Protein AF-A0A8S0FWN2-F1 (afdb_monomer)

Mean predicted aligned error: 7.84 Å

Organism: Escherichia coli (NCBI:txid562)

Nearest PDB structures (foldseek):
  8yvb-assembly1_A  TM=1.682E-01  e=9.905E+00  Caenorhabditis elegans

pLDDT: mean 86.99, std 10.87, range [46.5, 97.62]

Sequence (137 aa):
MLTLKRGLEGGKLEAHDVAIQDIHGEGKIIAPVRKGTSKGPDVTSILFPFAGIKEAKLRKNARGETQRFSIRTLAPIFLVDEVSIIDEYSPVTGRSGYDDTARKRMFSYILTGHDDGGVTVEEKPQILISILKNSKL

Radius of gyration: 19.62 Å; Cα contacts (8 Å, |Δi|>4): 166; chains: 1; bounding box: 64×34×47 Å

Solvent-accessible surface area (backbone atoms only — not comparable to full-atom values): 8258 Å² total; per-residue (Å²): 95,79,34,80,48,67,55,92,96,45,79,56,29,27,41,36,79,35,52,80,90,67,68,77,84,85,47,54,76,26,33,76,66,87,58,93,86,68,82,72,60,25,54,42,74,52,51,30,61,75,70,71,43,76,90,43,31,29,32,41,44,96,53,30,48,68,39,76,62,41,55,76,69,51,35,50,76,75,67,66,52,73,66,51,69,73,44,96,41,51,56,61,52,47,69,93,56,85,54,32,48,33,31,50,38,47,53,48,24,74,76,66,74,56,65,41,75,83,52,72,57,63,77,57,68,70,56,55,54,52,53,59,59,66,71,74,114

Foldseek 3Di:
DWDWDADPVGDWIFIDPDDPVPDDDTGDTAHCDDDDPDDTHYPFNPVCVVVVHDWAWFQQDPQLDIDTDGVVLVCLVVVPDPVQVPDPAHSQQGPDDSRNRSSVRNVVCVVPVDHSPPGDGHDDVVVVVVVVVVVVD

Structure (mmCIF, N/CA/C/O backbone):
data_AF-A0A8S0FWN2-F1
#
_entry.id   AF-A0A8S0FWN2-F1
#
loop_
_atom_site.group_PDB
_atom_site.id
_atom_site.type_symbol
_atom_site.label_atom_id
_atom_site.label_alt_id
_atom_site.label_comp_id
_atom_site.label_asym_id
_atom_site.label_entity_id
_atom_site.label_seq_id
_atom_site.pdbx_PDB_ins_code
_atom_site.Cartn_x
_atom_site.Cartn_y
_atom_site.Cartn_z
_atom_site.occupancy
_atom_site.B_iso_or_equiv
_atom_site.auth_seq_id
_atom_site.auth_comp_id
_atom_site.auth_asym_id
_atom_site.auth_atom_id
_atom_site.pdbx_PDB_model_num
ATOM 1 N N . MET A 1 1 ? 9.301 -12.748 -10.613 1.00 90.62 1 MET A N 1
ATOM 2 C CA . MET A 1 1 ? 9.935 -11.762 -9.704 1.00 90.62 1 MET A CA 1
ATOM 3 C C . MET A 1 1 ? 9.444 -10.378 -10.104 1.00 90.62 1 MET A C 1
ATOM 5 O O . MET A 1 1 ? 8.950 -10.264 -11.211 1.00 90.62 1 MET A O 1
ATOM 9 N N . LEU A 1 2 ? 9.511 -9.367 -9.236 1.00 96.19 2 LEU A N 1
ATOM 10 C CA . LEU A 1 2 ? 9.038 -8.015 -9.546 1.00 96.19 2 LEU A CA 1
ATOM 11 C C . LEU A 1 2 ? 10.117 -6.985 -9.206 1.00 96.19 2 LEU A C 1
ATOM 13 O O . LEU A 1 2 ? 10.636 -6.986 -8.092 1.00 96.19 2 LEU A O 1
ATOM 17 N N . THR A 1 3 ? 10.390 -6.083 -10.146 1.00 96.81 3 THR A N 1
ATOM 18 C CA . THR A 1 3 ? 11.322 -4.964 -9.983 1.00 96.81 3 THR A CA 1
ATOM 19 C C . THR A 1 3 ? 10.626 -3.645 -10.325 1.00 96.81 3 THR A C 1
ATOM 21 O O . THR A 1 3 ? 9.960 -3.529 -11.355 1.00 96.81 3 THR A O 1
ATOM 24 N N . LEU A 1 4 ? 10.786 -2.630 -9.468 1.00 96.00 4 LEU A N 1
ATOM 25 C CA . LEU A 1 4 ? 10.331 -1.260 -9.726 1.00 96.00 4 LEU A CA 1
ATOM 26 C C . LEU A 1 4 ? 11.544 -0.353 -9.949 1.00 96.00 4 LEU A C 1
ATOM 28 O O . LEU A 1 4 ? 12.405 -0.243 -9.079 1.00 96.00 4 LEU A O 1
ATOM 32 N N . LYS A 1 5 ? 11.592 0.326 -11.095 1.00 95.38 5 LYS A N 1
ATOM 33 C CA . LYS A 1 5 ? 12.659 1.260 -11.476 1.00 95.38 5 LYS A CA 1
ATOM 34 C C . LYS A 1 5 ? 12.133 2.695 -11.458 1.00 95.38 5 LYS A C 1
ATOM 36 O O . LYS A 1 5 ? 11.026 2.965 -11.928 1.00 95.38 5 LYS A O 1
ATOM 41 N N . ARG A 1 6 ? 12.927 3.629 -10.928 1.00 94.75 6 ARG A N 1
ATOM 42 C CA . ARG A 1 6 ? 12.620 5.069 -10.910 1.00 94.75 6 ARG A CA 1
ATOM 43 C C . ARG A 1 6 ? 13.893 5.887 -11.116 1.00 94.75 6 ARG A C 1
ATOM 45 O O . ARG A 1 6 ? 14.926 5.550 -10.549 1.00 94.75 6 ARG A O 1
ATOM 52 N N . GLY A 1 7 ? 13.807 6.960 -11.902 1.00 92.50 7 GLY A N 1
ATOM 53 C CA . GLY A 1 7 ? 14.900 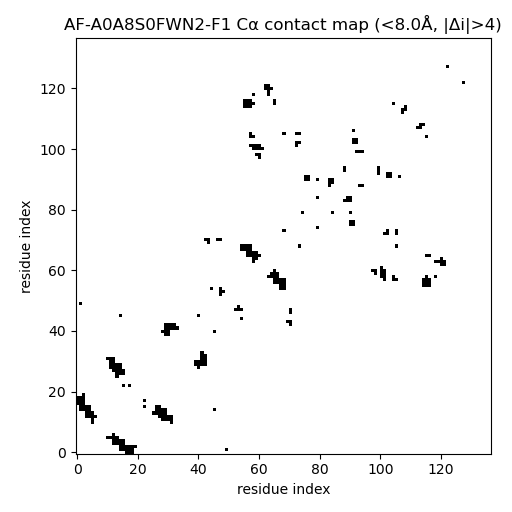7.926 -12.032 1.00 92.50 7 GLY A CA 1
ATOM 54 C C . GLY A 1 7 ? 15.119 8.726 -10.742 1.00 92.50 7 GLY A C 1
ATOM 55 O O . GLY A 1 7 ? 14.177 8.937 -9.974 1.00 92.50 7 GLY A O 1
ATOM 56 N N . LEU A 1 8 ? 16.349 9.196 -10.516 1.00 93.12 8 LEU A N 1
ATOM 57 C CA . LEU A 1 8 ? 16.714 9.981 -9.325 1.00 93.12 8 LEU A CA 1
ATOM 58 C C . LEU A 1 8 ? 15.984 11.332 -9.266 1.00 93.12 8 LEU A C 1
ATOM 60 O O . LEU A 1 8 ? 15.510 11.721 -8.203 1.00 93.12 8 LEU A O 1
ATOM 64 N N . GLU A 1 9 ? 15.772 11.964 -10.423 1.00 93.62 9 GLU A N 1
ATOM 65 C CA . GLU A 1 9 ? 14.946 13.176 -10.585 1.00 93.62 9 GLU A CA 1
ATOM 66 C C . GLU A 1 9 ? 13.465 12.952 -10.222 1.00 93.62 9 GLU A C 1
ATOM 68 O O . GLU A 1 9 ? 12.669 13.877 -10.057 1.00 93.62 9 GLU A O 1
ATOM 73 N N . GLY A 1 10 ? 13.065 11.688 -10.095 1.00 90.50 10 GLY A N 1
ATOM 74 C CA . GLY A 1 10 ? 11.730 11.277 -9.724 1.00 90.50 10 GLY A CA 1
ATOM 75 C C . GLY A 1 10 ? 10.803 11.032 -10.912 1.00 90.50 10 GLY A C 1
ATOM 76 O O . GLY A 1 10 ? 11.163 10.369 -11.876 1.00 90.50 10 GLY A O 1
ATOM 77 N N . GLY A 1 11 ? 9.545 11.466 -10.792 1.00 91.19 11 GLY A N 1
ATOM 78 C CA . GLY A 1 11 ? 8.496 11.154 -11.768 1.00 91.19 11 GLY A CA 1
ATOM 79 C C . GLY A 1 11 ? 7.836 9.781 -11.581 1.00 91.19 11 GLY A C 1
ATOM 80 O O . GLY A 1 11 ? 7.686 9.297 -10.447 1.00 91.19 11 GLY A O 1
ATOM 81 N N . LYS A 1 12 ? 7.365 9.219 -12.703 1.00 94.00 12 LYS A N 1
ATOM 82 C CA . LYS A 1 12 ? 6.697 7.908 -12.788 1.00 94.00 12 LYS A CA 1
ATOM 83 C C . LYS A 1 12 ? 7.700 6.766 -12.577 1.00 94.00 12 LYS A C 1
ATOM 85 O O . LYS A 1 12 ? 8.905 6.988 -12.628 1.00 94.00 12 LYS A O 1
ATOM 90 N N . LEU A 1 13 ? 7.195 5.567 -12.300 1.00 96.75 13 LEU A N 1
ATOM 91 C CA . LEU A 1 13 ? 8.015 4.358 -12.204 1.00 96.75 13 LEU A CA 1
ATOM 92 C C . LEU A 1 13 ? 7.764 3.453 -13.403 1.00 96.75 13 LEU A C 1
ATOM 94 O O . LEU A 1 13 ? 6.691 3.503 -14.001 1.00 96.75 13 LEU A O 1
ATOM 98 N N . GLU A 1 14 ? 8.724 2.584 -13.677 1.00 97.06 14 GLU A N 1
ATOM 99 C CA . GLU A 1 14 ? 8.565 1.427 -14.549 1.00 97.06 14 GL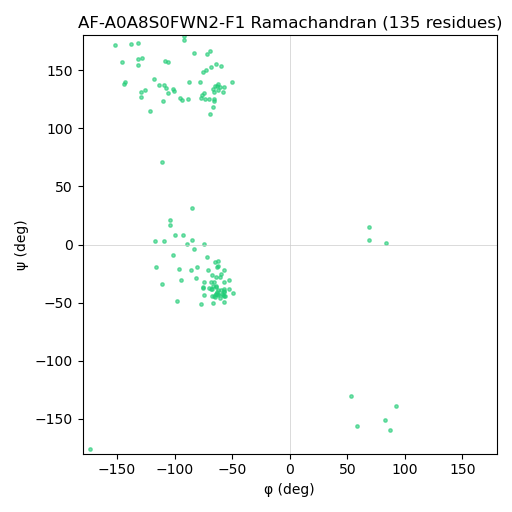U A CA 1
ATOM 100 C C . GLU A 1 14 ? 8.490 0.159 -13.695 1.00 97.06 14 GLU A C 1
ATOM 102 O O . GLU A 1 14 ? 9.331 -0.054 -12.818 1.00 97.06 14 GLU A O 1
ATOM 107 N N . ALA A 1 15 ? 7.492 -0.682 -13.950 1.00 97.44 15 ALA A N 1
ATOM 108 C CA . ALA A 1 15 ? 7.377 -2.011 -13.364 1.00 97.44 15 ALA A CA 1
ATOM 109 C C . ALA A 1 15 ? 7.819 -3.084 -14.364 1.00 97.44 15 ALA A C 1
ATOM 1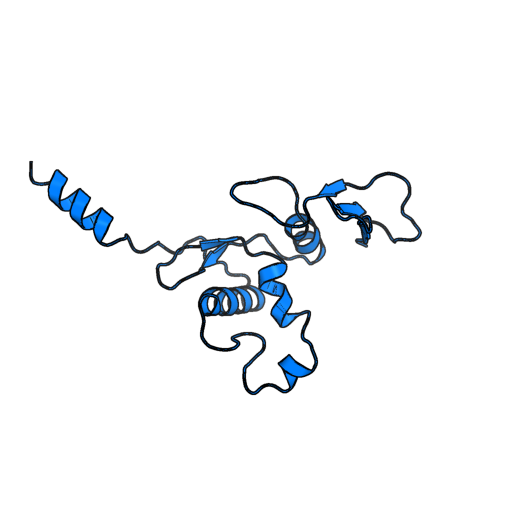11 O O . ALA A 1 15 ? 7.398 -3.064 -15.522 1.00 97.44 15 ALA A O 1
ATOM 112 N N . HIS A 1 16 ? 8.635 -4.018 -13.882 1.00 97.62 16 HIS A N 1
ATOM 113 C CA . HIS A 1 16 ? 9.229 -5.111 -14.645 1.00 97.62 16 HIS A CA 1
ATOM 114 C C . HIS A 1 16 ? 8.987 -6.439 -13.920 1.00 97.62 16 HIS A C 1
ATOM 116 O O . HIS A 1 16 ? 9.357 -6.571 -12.753 1.00 97.62 16 HIS A O 1
ATOM 122 N N . ASP A 1 17 ? 8.423 -7.438 -14.601 1.00 95.38 17 ASP A N 1
ATOM 123 C CA . ASP A 1 17 ? 8.133 -8.771 -14.030 1.00 95.38 17 ASP A CA 1
ATOM 124 C C . ASP A 1 17 ? 9.344 -9.730 -14.088 1.00 95.38 17 ASP A C 1
ATOM 126 O O . ASP A 1 17 ? 9.217 -10.951 -14.213 1.00 95.38 17 ASP A O 1
ATOM 130 N N . VAL A 1 18 ? 10.548 -9.166 -13.993 1.00 96.00 18 VAL A N 1
ATOM 131 C CA . VAL A 1 18 ? 11.835 -9.865 -14.085 1.00 96.00 18 VAL A CA 1
ATOM 132 C C . VAL A 1 18 ? 12.811 -9.351 -13.027 1.00 96.00 18 VAL A C 1
ATOM 134 O O . VAL A 1 18 ? 12.523 -8.401 -12.290 1.00 96.00 18 VAL A O 1
ATOM 137 N N . ALA A 1 19 ? 13.961 -10.011 -12.915 1.00 95.38 19 ALA A N 1
ATOM 138 C CA . ALA A 1 19 ? 15.070 -9.548 -12.093 1.00 95.38 19 ALA A CA 1
ATOM 139 C C . ALA A 1 19 ? 15.643 -8.234 -12.598 1.00 95.38 19 ALA A C 1
ATOM 141 O O . ALA A 1 19 ? 15.590 -7.976 -13.794 1.00 95.38 19 ALA A O 1
ATOM 142 N N . ILE A 1 20 ? 16.285 -7.461 -11.719 1.00 94.75 20 ILE A N 1
ATOM 143 C CA . ILE A 1 20 ? 16.963 -6.226 -12.126 1.00 94.75 20 ILE A CA 1
ATOM 144 C C . ILE A 1 20 ? 18.024 -6.467 -13.212 1.00 94.75 20 ILE A C 1
ATOM 146 O O . ILE A 1 20 ? 18.130 -5.664 -14.134 1.00 94.75 20 ILE A O 1
ATOM 150 N N . GLN A 1 21 ? 18.761 -7.579 -13.140 1.00 95.62 21 GLN A N 1
ATOM 151 C CA . GLN A 1 21 ? 19.771 -7.948 -14.135 1.00 95.62 21 GLN A CA 1
ATOM 152 C C . GLN A 1 21 ? 19.185 -8.386 -15.486 1.00 95.62 21 GLN A C 1
ATOM 154 O O . GLN A 1 21 ? 19.875 -8.299 -16.495 1.00 95.62 21 GLN A O 1
ATOM 159 N N . ASP A 1 22 ? 17.918 -8.809 -15.503 1.00 96.62 22 ASP A N 1
ATOM 160 C CA . ASP A 1 22 ? 17.226 -9.327 -16.689 1.00 96.62 22 ASP A CA 1
ATOM 161 C C . ASP A 1 22 ? 16.320 -8.260 -17.331 1.00 96.62 22 ASP A C 1
ATOM 163 O O . ASP A 1 22 ? 15.510 -8.556 -18.213 1.00 96.62 22 ASP A O 1
ATOM 167 N N . ILE A 1 23 ? 16.407 -7.006 -16.870 1.00 95.94 23 ILE A N 1
ATOM 168 C CA . ILE A 1 23 ? 15.649 -5.901 -17.456 1.00 95.94 23 ILE A CA 1
ATOM 169 C C . ILE A 1 23 ? 16.204 -5.603 -18.849 1.00 95.94 23 ILE A C 1
ATOM 171 O O . ILE A 1 23 ? 17.299 -5.059 -19.011 1.00 95.94 23 ILE A O 1
ATOM 175 N N . HIS A 1 24 ? 15.385 -5.884 -19.860 1.00 92.44 24 HIS A N 1
ATOM 176 C CA . HIS A 1 24 ? 15.630 -5.511 -21.245 1.00 92.44 24 HIS A CA 1
ATOM 177 C C . HIS A 1 24 ? 14.470 -4.646 -21.749 1.00 92.44 24 HIS A C 1
ATOM 179 O O . HIS A 1 24 ? 13.341 -5.114 -21.868 1.00 92.44 24 HIS A O 1
ATOM 185 N N . GLY A 1 25 ? 14.751 -3.378 -22.058 1.00 90.44 25 GLY A N 1
ATOM 186 C CA . GLY A 1 25 ? 13.758 -2.439 -22.589 1.00 90.44 25 GLY A CA 1
ATOM 187 C C . GLY A 1 25 ? 12.946 -1.691 -21.526 1.00 90.44 25 GLY A C 1
ATOM 188 O O . GLY A 1 25 ? 13.380 -1.519 -20.385 1.00 90.44 25 GLY A O 1
ATOM 189 N N . GLU A 1 26 ? 11.787 -1.180 -21.945 1.00 92.81 26 GLU A N 1
ATOM 190 C CA . GLU A 1 26 ? 10.897 -0.362 -21.116 1.00 92.81 26 GLU A CA 1
ATOM 191 C C . GLU A 1 26 ? 9.909 -1.217 -20.320 1.00 92.81 26 GLU A C 1
ATOM 193 O O . GLU A 1 26 ? 9.344 -2.187 -20.826 1.00 92.81 26 GLU A O 1
ATOM 198 N N . GLY A 1 27 ? 9.673 -0.823 -19.068 1.00 94.31 27 GLY A N 1
ATOM 199 C CA . GLY A 1 27 ? 8.676 -1.461 -18.214 1.00 94.31 27 GLY A CA 1
ATOM 200 C C . GLY A 1 27 ? 7.307 -0.797 -18.302 1.00 94.31 27 GLY A C 1
ATOM 201 O O . GLY A 1 27 ? 7.112 0.264 -18.899 1.00 94.31 27 GLY A O 1
ATOM 202 N N . LYS A 1 28 ? 6.329 -1.385 -17.614 1.00 96.69 28 LYS A N 1
ATOM 203 C CA . LYS A 1 28 ? 4.997 -0.791 -17.493 1.00 96.69 28 LYS A CA 1
ATOM 204 C C . LYS A 1 28 ? 5.075 0.501 -16.684 1.00 96.69 28 LYS A C 1
ATOM 206 O O . LYS A 1 28 ? 5.388 0.475 -15.495 1.00 96.69 28 LYS A O 1
ATOM 211 N N . ILE A 1 29 ? 4.719 1.622 -17.303 1.00 96.75 29 ILE A N 1
ATOM 212 C CA . ILE A 1 29 ? 4.706 2.922 -16.629 1.00 96.75 29 ILE A CA 1
ATOM 213 C C . ILE A 1 29 ? 3.567 2.981 -15.600 1.00 96.75 29 ILE A C 1
ATOM 215 O O . ILE A 1 29 ? 2.393 2.809 -15.937 1.00 96.75 29 ILE A O 1
ATOM 219 N N . ILE A 1 30 ? 3.903 3.301 -14.350 1.00 96.88 30 ILE A N 1
ATOM 220 C CA . ILE A 1 30 ? 2.963 3.421 -13.231 1.00 96.88 30 ILE A CA 1
ATOM 221 C C . ILE A 1 30 ? 3.165 4.717 -12.440 1.00 96.88 30 ILE A C 1
ATOM 223 O O . ILE A 1 30 ? 4.250 5.304 -12.395 1.00 96.88 30 ILE A O 1
ATOM 227 N N . ALA A 1 31 ? 2.104 5.176 -11.779 1.00 95.69 31 ALA A N 1
ATOM 228 C CA . ALA A 1 31 ? 2.179 6.318 -10.878 1.00 95.69 31 ALA A CA 1
ATOM 229 C C . ALA A 1 31 ? 2.785 5.922 -9.511 1.00 95.69 31 ALA A C 1
ATOM 231 O O . ALA A 1 31 ? 2.396 4.895 -8.950 1.00 95.69 31 ALA A O 1
ATOM 232 N N . PRO A 1 32 ? 3.655 6.760 -8.907 1.00 92.94 32 PRO A N 1
ATOM 233 C CA . PRO A 1 32 ? 4.181 6.521 -7.557 1.00 92.94 32 PRO A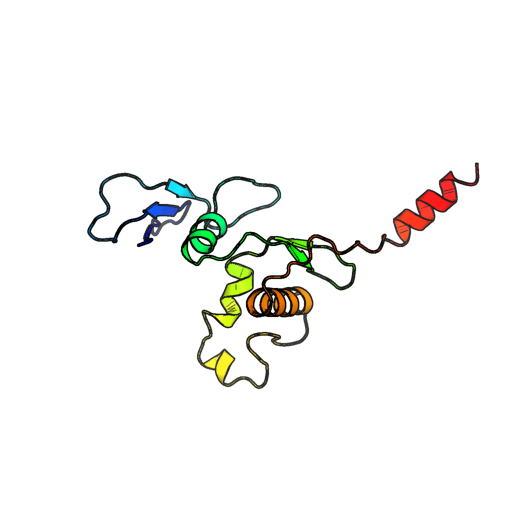 CA 1
ATOM 234 C C . PRO A 1 32 ? 3.079 6.556 -6.495 1.00 92.94 32 PRO A C 1
ATOM 236 O O . PRO A 1 32 ? 3.120 5.837 -5.502 1.00 92.94 32 PRO A O 1
ATOM 239 N N . VAL A 1 33 ? 2.091 7.431 -6.695 1.00 88.62 33 VAL A N 1
ATOM 240 C CA . VAL A 1 33 ? 0.982 7.663 -5.774 1.00 88.62 33 VAL A CA 1
ATOM 241 C C . VAL A 1 33 ? -0.277 7.946 -6.575 1.00 88.62 33 VAL A C 1
ATOM 243 O O . VAL A 1 33 ? -0.253 8.716 -7.537 1.00 88.62 33 VAL A O 1
ATOM 246 N N . ARG A 1 34 ? -1.396 7.376 -6.133 1.00 87.19 34 ARG A N 1
ATOM 247 C CA . ARG A 1 34 ? -2.717 7.717 -6.651 1.00 87.19 34 ARG A CA 1
ATOM 248 C C . ARG A 1 34 ? -3.181 9.051 -6.076 1.00 87.19 34 ARG A C 1
ATOM 250 O O . ARG A 1 34 ? -3.208 9.222 -4.860 1.00 87.19 34 ARG A O 1
ATOM 257 N N . LYS A 1 35 ? -3.562 9.986 -6.946 1.00 81.06 35 LYS A N 1
ATOM 258 C CA . LYS A 1 35 ? -4.150 11.277 -6.564 1.00 81.06 35 LYS A CA 1
ATOM 259 C C . LYS A 1 35 ? -5.601 11.356 -7.035 1.00 81.06 35 LYS A C 1
ATOM 261 O O . LYS A 1 35 ? -5.902 10.974 -8.167 1.00 81.06 35 LYS A O 1
ATOM 266 N N . GLY A 1 36 ? -6.473 11.874 -6.169 1.00 79.25 36 GLY A N 1
ATOM 267 C CA . GLY A 1 36 ? -7.883 12.123 -6.472 1.00 79.25 36 GLY A CA 1
ATOM 268 C C . GLY A 1 36 ? -8.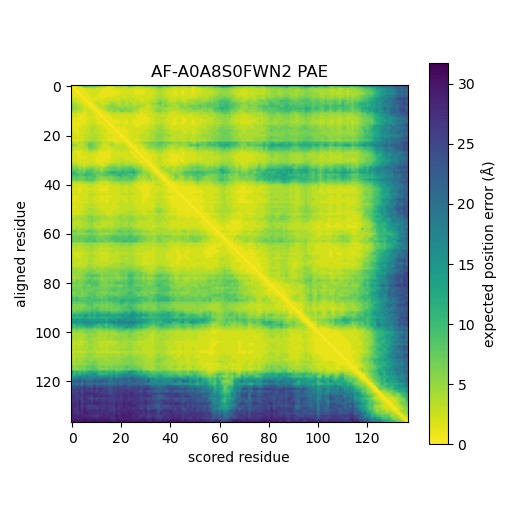610 10.890 -7.015 1.00 79.25 36 GLY A C 1
ATOM 269 O O . GLY A 1 36 ? -8.518 9.799 -6.456 1.00 79.25 36 GLY A O 1
ATOM 270 N N . THR A 1 37 ? -9.315 11.071 -8.130 1.00 78.94 37 THR A N 1
ATOM 271 C CA . THR A 1 37 ? -10.133 10.045 -8.797 1.00 78.94 37 THR A CA 1
ATOM 272 C C . THR A 1 37 ? -9.387 9.268 -9.882 1.00 78.94 37 THR A C 1
ATOM 274 O O . THR A 1 37 ? -10.017 8.494 -10.605 1.00 78.94 37 THR A O 1
ATOM 277 N N . SER A 1 38 ? -8.063 9.447 -10.008 1.00 84.06 38 SER A N 1
ATOM 278 C CA . SER A 1 38 ? -7.253 8.743 -11.012 1.00 84.06 38 SER A CA 1
ATOM 279 C C . SER A 1 38 ? -7.521 7.240 -10.966 1.00 84.06 38 SER A C 1
ATOM 281 O O . SER A 1 38 ? -7.682 6.683 -9.882 1.00 84.06 38 SER A O 1
ATOM 283 N N . LYS A 1 39 ? -7.595 6.585 -12.129 1.00 84.81 39 LYS A N 1
ATOM 284 C CA . LYS A 1 39 ? -7.822 5.133 -12.265 1.00 84.81 39 LYS A CA 1
ATOM 285 C C . LYS A 1 39 ? -6.664 4.387 -12.926 1.00 84.81 39 LYS A C 1
ATOM 287 O O . LYS A 1 39 ? -6.773 3.187 -13.143 1.00 84.81 39 LYS A O 1
ATOM 292 N N . GLY A 1 40 ? -5.577 5.093 -13.237 1.00 90.38 40 GLY A N 1
ATOM 293 C CA . GLY A 1 40 ? -4.396 4.497 -13.853 1.00 90.38 40 GLY A CA 1
ATOM 294 C C . GLY A 1 40 ? -3.635 3.561 -12.908 1.00 90.38 40 GLY A C 1
ATOM 295 O O . GLY A 1 40 ? -3.871 3.586 -11.695 1.00 90.38 40 GLY A O 1
ATOM 296 N N . PRO A 1 41 ? -2.707 2.757 -13.454 1.00 93.94 41 PRO A N 1
ATOM 297 C CA . PRO A 1 41 ? -1.878 1.871 -12.656 1.00 93.94 41 PRO A CA 1
ATOM 298 C C . PRO A 1 41 ? -0.963 2.675 -11.725 1.00 93.94 41 PRO A C 1
ATOM 300 O O . PRO A 1 41 ? -0.358 3.681 -12.105 1.00 93.94 41 PRO A O 1
ATOM 303 N N . ASP A 1 42 ? -0.871 2.210 -10.490 1.00 95.38 42 ASP A N 1
ATOM 304 C CA . ASP A 1 42 ? -0.021 2.742 -9.434 1.00 95.38 42 ASP A CA 1
ATOM 305 C C . ASP A 1 42 ? 0.764 1.621 -8.744 1.00 95.38 42 ASP A C 1
ATOM 307 O O . ASP A 1 42 ? 0.529 0.435 -8.982 1.00 95.38 42 ASP A O 1
ATOM 311 N N . VAL A 1 43 ? 1.684 1.994 -7.858 1.00 95.44 43 VAL A N 1
ATOM 312 C CA . VAL A 1 43 ? 2.500 1.040 -7.090 1.00 95.44 43 VAL A CA 1
ATOM 313 C C . VAL A 1 43 ? 1.654 -0.013 -6.361 1.00 95.44 43 VAL A C 1
ATOM 315 O O . VAL A 1 43 ? 2.023 -1.182 -6.343 1.00 95.44 43 VAL A O 1
ATOM 318 N N . THR A 1 44 ? 0.495 0.358 -5.805 1.00 94.81 44 THR A N 1
ATOM 319 C CA . THR A 1 44 ? -0.382 -0.611 -5.121 1.00 94.81 44 THR A CA 1
ATOM 320 C C . THR A 1 44 ? -0.948 -1.629 -6.108 1.00 94.81 44 THR A C 1
ATOM 322 O O . THR A 1 44 ? -0.907 -2.820 -5.830 1.00 94.81 44 THR A O 1
ATOM 325 N N . SER A 1 45 ? -1.404 -1.180 -7.281 1.00 94.62 45 SER A N 1
ATOM 326 C CA . SER A 1 45 ? -1.988 -2.057 -8.306 1.00 94.62 45 SER A CA 1
ATOM 327 C C . SER A 1 45 ? -1.003 -3.068 -8.902 1.00 94.62 45 SER A C 1
ATOM 329 O O . SER A 1 45 ? -1.434 -4.004 -9.565 1.00 94.62 45 SER A O 1
ATOM 331 N N . ILE A 1 46 ? 0.302 -2.874 -8.688 1.00 96.12 46 ILE A N 1
ATOM 332 C CA . ILE A 1 46 ? 1.349 -3.817 -9.094 1.00 96.12 46 ILE A CA 1
ATOM 333 C C . ILE A 1 46 ? 1.768 -4.706 -7.917 1.00 96.12 46 ILE A C 1
ATOM 335 O O . ILE A 1 46 ? 1.796 -5.926 -8.051 1.00 96.12 46 ILE A O 1
ATOM 339 N N . LEU A 1 47 ? 2.048 -4.117 -6.747 1.00 94.56 47 LEU A N 1
ATOM 340 C CA . LEU A 1 47 ? 2.546 -4.862 -5.586 1.00 94.56 47 LEU A CA 1
ATOM 341 C C . LEU A 1 47 ? 1.511 -5.811 -4.979 1.00 94.56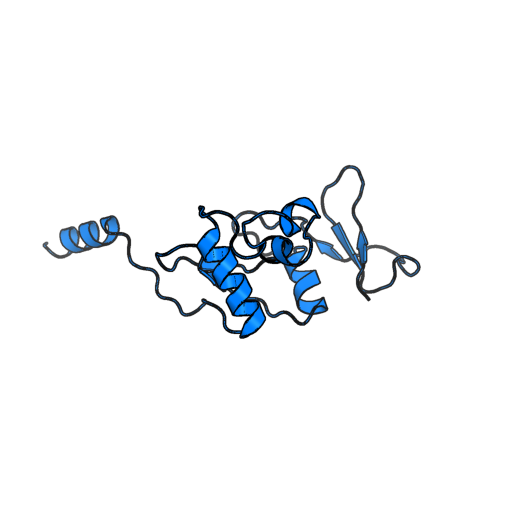 47 LEU A C 1
ATOM 343 O O . LEU A 1 47 ? 1.873 -6.897 -4.540 1.00 94.56 47 LEU A O 1
ATOM 347 N N . PHE A 1 48 ? 0.238 -5.418 -4.926 1.00 94.62 48 PHE A N 1
ATOM 348 C CA . PHE A 1 48 ? -0.787 -6.236 -4.278 1.00 94.62 48 PHE A CA 1
ATOM 349 C C . PHE A 1 48 ? -1.035 -7.556 -5.019 1.00 94.62 48 PHE A C 1
ATOM 351 O O . PHE A 1 48 ? -0.919 -8.596 -4.372 1.00 94.62 48 PHE A O 1
ATOM 358 N N . PRO A 1 49 ? -1.261 -7.569 -6.350 1.00 94.50 49 PRO A N 1
ATOM 359 C CA . PRO A 1 49 ? -1.351 -8.820 -7.098 1.00 94.50 49 PRO A CA 1
ATOM 360 C C . PRO A 1 49 ? -0.101 -9.691 -6.966 1.00 94.50 49 PRO A C 1
ATOM 362 O O . PRO A 1 49 ? -0.224 -10.897 -6.775 1.00 94.50 49 PRO A O 1
ATOM 365 N N . PHE A 1 50 ? 1.092 -9.083 -6.999 1.00 94.31 50 PHE A N 1
ATOM 366 C CA . PHE A 1 50 ? 2.351 -9.803 -6.798 1.00 94.31 50 PHE A CA 1
ATOM 367 C C . PHE A 1 50 ? 2.420 -10.492 -5.424 1.00 94.31 50 PHE A C 1
ATOM 369 O O . PHE A 1 50 ? 2.882 -11.624 -5.328 1.00 94.31 50 PHE A O 1
ATOM 376 N N . ALA A 1 51 ? 1.910 -9.844 -4.374 1.00 92.19 51 ALA A N 1
ATOM 377 C CA . ALA A 1 51 ? 1.843 -10.389 -3.019 1.00 92.19 51 ALA A CA 1
ATOM 378 C C . ALA A 1 51 ? 0.604 -11.274 -2.755 1.00 92.19 51 ALA A C 1
ATOM 380 O O . ALA A 1 51 ? 0.385 -11.687 -1.618 1.00 92.19 51 ALA A O 1
ATOM 381 N N . GLY A 1 52 ? -0.241 -11.536 -3.760 1.00 93.38 52 GLY A N 1
ATOM 382 C CA . GLY A 1 52 ? -1.495 -12.281 -3.584 1.00 93.38 52 GLY A CA 1
ATOM 383 C C . GLY A 1 52 ? -2.570 -11.538 -2.775 1.00 93.38 52 GLY A C 1
ATOM 384 O O . GLY A 1 52 ? -3.545 -12.144 -2.330 1.00 93.38 52 GLY A O 1
ATOM 385 N N . ILE A 1 53 ? -2.419 -10.227 -2.583 1.00 94.00 53 ILE A N 1
ATOM 386 C CA . ILE A 1 53 ? -3.356 -9.378 -1.844 1.00 94.00 53 ILE A CA 1
ATOM 387 C C . ILE A 1 53 ? -4.429 -8.869 -2.809 1.00 94.00 53 ILE A C 1
ATOM 389 O O . ILE A 1 53 ? -4.130 -8.252 -3.832 1.00 94.00 53 ILE A O 1
ATOM 393 N N . LYS A 1 54 ? -5.703 -9.095 -2.477 1.00 92.56 54 LYS A N 1
ATOM 394 C CA . LYS A 1 54 ? -6.828 -8.577 -3.269 1.00 92.56 54 LYS A CA 1
ATOM 395 C C . LYS A 1 54 ? -7.012 -7.077 -3.036 1.00 92.56 54 LYS A C 1
ATOM 397 O O . LYS A 1 54 ? -6.763 -6.568 -1.941 1.00 92.56 54 LYS A O 1
ATOM 402 N N . GLU A 1 55 ? -7.480 -6.374 -4.064 1.00 91.25 55 GLU A N 1
ATOM 403 C CA . GLU A 1 55 ? -7.963 -4.999 -3.917 1.00 91.25 55 GLU A CA 1
ATOM 404 C C . GLU A 1 55 ? -9.138 -4.970 -2.932 1.00 91.25 55 GLU A C 1
ATOM 406 O O . GLU A 1 55 ? -10.033 -5.811 -3.001 1.00 91.25 55 GLU A O 1
ATOM 411 N N . ALA A 1 56 ? -9.131 -3.995 -2.026 1.00 94.06 56 ALA A N 1
ATOM 412 C CA . ALA A 1 56 ? -10.088 -3.911 -0.930 1.00 94.06 56 ALA A CA 1
ATOM 413 C C . ALA A 1 56 ? -10.432 -2.457 -0.606 1.00 94.06 56 ALA A C 1
ATOM 415 O O . ALA A 1 56 ? -9.655 -1.529 -0.878 1.00 94.06 56 ALA A O 1
ATOM 416 N N . LYS A 1 57 ? -11.597 -2.250 0.011 1.00 94.50 57 LYS A N 1
ATOM 417 C CA . LYS A 1 57 ? -11.967 -0.971 0.622 1.00 94.50 57 LYS A CA 1
ATOM 418 C C . LYS A 1 57 ? -11.920 -1.092 2.135 1.00 94.50 57 LYS A C 1
ATOM 420 O O . LYS A 1 57 ? -12.435 -2.048 2.690 1.00 94.50 57 LYS A O 1
ATOM 425 N N . LEU A 1 58 ? -11.330 -0.107 2.799 1.00 94.62 58 LEU A N 1
ATOM 426 C CA . LEU A 1 58 ? -11.233 -0.048 4.255 1.00 94.62 58 LEU A CA 1
ATOM 427 C C . LEU A 1 58 ? -11.959 1.182 4.763 1.00 94.62 58 LEU A C 1
ATOM 429 O O . LEU A 1 58 ? -11.868 2.255 4.164 1.00 94.62 58 LEU A O 1
ATOM 433 N N . ARG A 1 59 ? -12.638 1.066 5.896 1.00 93.75 59 ARG A N 1
ATOM 434 C CA . ARG A 1 59 ? -13.249 2.218 6.548 1.00 93.75 59 ARG A CA 1
ATOM 435 C C . ARG A 1 59 ? -12.152 3.173 7.025 1.00 93.75 59 ARG A C 1
ATOM 437 O O . ARG A 1 59 ? -11.189 2.762 7.668 1.00 93.75 59 ARG A O 1
ATOM 444 N N . LYS A 1 60 ? -12.293 4.463 6.716 1.00 90.69 60 LYS A N 1
ATOM 445 C CA . LYS A 1 60 ? -11.338 5.507 7.124 1.00 90.69 60 LYS A CA 1
ATOM 446 C C . LYS A 1 60 ? -11.749 6.240 8.401 1.00 90.69 60 LYS A C 1
ATOM 448 O O . LYS A 1 60 ? -10.894 6.842 9.031 1.00 90.69 60 LYS A O 1
ATOM 453 N N . ASN A 1 61 ? -13.030 6.219 8.778 1.00 89.12 61 ASN A N 1
ATOM 454 C CA . ASN A 1 61 ? -13.536 6.911 9.968 1.00 89.12 61 ASN A CA 1
ATOM 455 C C . ASN A 1 61 ? -14.775 6.230 10.573 1.00 89.12 61 ASN A C 1
ATOM 457 O O . ASN A 1 61 ? -15.353 5.324 9.981 1.00 89.12 61 ASN A O 1
ATOM 461 N N . ALA A 1 62 ? -15.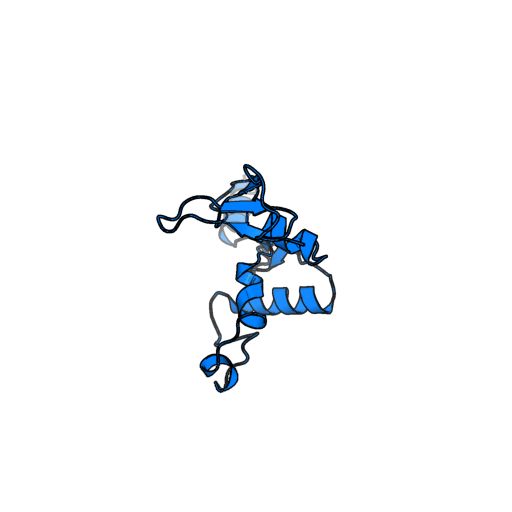203 6.691 11.749 1.00 85.50 62 ALA A N 1
ATOM 462 C CA . ALA A 1 62 ? -16.365 6.143 12.452 1.00 85.50 62 ALA A CA 1
ATOM 463 C C . ALA A 1 62 ? -17.682 6.235 11.655 1.00 85.50 62 ALA A C 1
ATOM 465 O O . ALA A 1 62 ? -18.543 5.386 11.834 1.00 85.50 62 ALA A O 1
ATOM 466 N N . ARG A 1 63 ? -17.808 7.192 10.722 1.00 85.50 63 ARG A N 1
ATOM 467 C CA . ARG A 1 63 ? -19.024 7.416 9.915 1.00 85.50 63 ARG A CA 1
ATOM 468 C C . ARG A 1 63 ? -19.245 6.373 8.818 1.00 85.50 63 ARG A C 1
ATOM 470 O O . ARG A 1 63 ? -20.172 6.512 8.032 1.00 85.50 63 ARG A O 1
ATOM 477 N N . GLY A 1 64 ? -18.365 5.382 8.692 1.00 85.19 64 GLY A N 1
ATOM 478 C CA . GLY A 1 64 ? -18.480 4.357 7.653 1.00 85.19 64 GLY A CA 1
ATOM 479 C C . GLY A 1 64 ? -17.903 4.767 6.300 1.00 85.19 64 GLY A C 1
ATOM 480 O O . GLY A 1 64 ? -17.926 3.964 5.374 1.00 85.19 64 GLY A O 1
ATOM 481 N N . GLU A 1 65 ? -17.337 5.972 6.154 1.00 90.31 65 GLU A N 1
ATOM 482 C CA . GLU A 1 65 ? -16.711 6.354 4.887 1.00 90.31 65 GLU A CA 1
ATOM 483 C C . GLU A 1 65 ? -15.524 5.423 4.591 1.00 90.31 65 GLU A C 1
ATOM 485 O O . GLU A 1 65 ? -14.709 5.139 5.474 1.00 90.31 65 GLU A O 1
ATOM 490 N N . THR A 1 66 ? -15.396 4.966 3.344 1.00 93.00 66 THR A N 1
ATOM 491 C CA . THR A 1 66 ? -14.338 4.035 2.937 1.00 93.00 66 THR A CA 1
ATOM 492 C C . THR A 1 66 ? -13.245 4.709 2.112 1.00 93.00 66 THR A C 1
ATOM 494 O O . THR A 1 66 ? -13.425 5.769 1.509 1.00 93.00 66 THR A O 1
ATOM 497 N N . GLN A 1 67 ? -12.072 4.089 2.110 1.00 91.62 67 GLN A N 1
ATOM 498 C CA . GLN A 1 67 ? -10.927 4.420 1.275 1.00 91.62 67 GLN A CA 1
ATOM 499 C C . GLN A 1 67 ? -10.380 3.152 0.621 1.00 91.62 67 GLN A C 1
ATOM 501 O O . GLN A 1 67 ? -10.609 2.044 1.101 1.00 91.62 67 GLN A O 1
ATOM 506 N N . ARG A 1 68 ? -9.628 3.306 -0.469 1.00 92.94 68 ARG A N 1
ATOM 507 C CA . ARG A 1 68 ? -8.915 2.182 -1.082 1.00 92.94 68 ARG A CA 1
ATOM 508 C C . ARG A 1 68 ? -7.813 1.689 -0.143 1.00 92.94 68 ARG A C 1
ATOM 510 O O . ARG A 1 68 ? -7.027 2.499 0.349 1.00 92.94 68 ARG A O 1
ATOM 517 N N . PHE A 1 69 ? -7.717 0.377 0.043 1.00 93.81 69 PHE A N 1
ATOM 518 C CA . PHE A 1 69 ? -6.555 -0.227 0.677 1.00 93.81 69 PHE A CA 1
ATOM 519 C C . PHE A 1 69 ? -5.325 -0.035 -0.216 1.00 93.81 69 PHE A C 1
ATOM 521 O O . PHE A 1 69 ? -5.345 -0.397 -1.390 1.00 93.81 69 PHE A O 1
ATOM 528 N N . SER A 1 70 ? -4.267 0.578 0.317 1.00 93.12 70 SER A N 1
ATOM 529 C CA . SER A 1 70 ? -3.056 0.886 -0.445 1.00 93.12 70 SER A CA 1
ATOM 530 C C . SER A 1 70 ? -1.799 0.383 0.246 1.00 93.12 70 SER A C 1
ATOM 532 O O . SER A 1 70 ? -1.790 0.206 1.465 1.00 93.12 70 SER A O 1
ATOM 534 N N . ILE A 1 71 ? -0.704 0.249 -0.510 1.00 92.19 71 ILE A N 1
ATOM 535 C CA . ILE A 1 71 ? 0.598 -0.117 0.064 1.00 92.19 71 ILE A CA 1
ATOM 536 C C . ILE A 1 71 ? 1.038 0.865 1.156 1.00 92.19 71 ILE A C 1
ATOM 538 O O . ILE A 1 71 ? 1.644 0.458 2.135 1.00 92.19 71 ILE A O 1
ATOM 542 N N . ARG A 1 72 ? 0.670 2.150 1.049 1.00 89.81 72 ARG A N 1
ATOM 543 C CA . ARG A 1 72 ? 0.961 3.153 2.085 1.00 89.81 72 ARG A CA 1
ATOM 544 C C . ARG A 1 72 ? 0.206 2.873 3.383 1.00 89.81 72 ARG A C 1
ATOM 546 O O . ARG A 1 72 ? 0.740 3.128 4.450 1.00 89.81 72 ARG A O 1
ATOM 553 N N . THR A 1 73 ? -1.020 2.365 3.293 1.00 90.06 73 THR A N 1
ATOM 554 C CA . THR A 1 73 ? -1.803 1.964 4.470 1.00 90.06 73 THR A CA 1
ATOM 555 C C . THR A 1 73 ? -1.187 0.738 5.148 1.00 90.06 73 THR A C 1
ATOM 557 O O . THR A 1 73 ? -1.266 0.622 6.363 1.00 90.06 73 THR A O 1
ATOM 560 N N . LEU A 1 74 ? -0.568 -0.154 4.367 1.00 90.94 74 LEU A N 1
ATOM 561 C CA . LEU A 1 74 ? 0.112 -1.356 4.856 1.00 90.94 74 LEU A CA 1
ATOM 562 C C . LEU A 1 74 ? 1.538 -1.081 5.373 1.00 90.94 74 LEU A C 1
ATOM 564 O O . LEU A 1 74 ? 2.013 -1.781 6.260 1.00 90.94 74 LEU A O 1
ATOM 568 N N . ALA A 1 75 ? 2.217 -0.062 4.838 1.00 88.62 75 ALA A N 1
ATOM 569 C CA . ALA A 1 75 ? 3.625 0.227 5.113 1.00 88.62 75 ALA A CA 1
ATOM 570 C C . ALA A 1 75 ? 4.005 0.255 6.608 1.00 88.62 75 ALA A C 1
ATOM 572 O O . ALA A 1 75 ? 5.029 -0.344 6.925 1.00 88.62 75 ALA A O 1
ATOM 573 N N . PRO A 1 76 ? 3.211 0.838 7.533 1.00 83.69 76 PRO A N 1
ATOM 574 C CA . PRO A 1 76 ? 3.596 0.931 8.943 1.00 83.69 76 PRO A CA 1
ATOM 575 C C . PRO A 1 76 ? 3.778 -0.405 9.665 1.00 83.69 76 PRO A C 1
ATOM 577 O O . PRO A 1 76 ? 4.392 -0.417 10.719 1.00 83.69 76 PRO A O 1
ATOM 580 N N . ILE A 1 77 ? 3.242 -1.514 9.141 1.00 85.75 77 ILE A N 1
ATOM 581 C CA . ILE A 1 77 ? 3.406 -2.840 9.763 1.00 85.75 77 ILE A CA 1
ATOM 582 C C . ILE A 1 77 ? 4.466 -3.703 9.074 1.00 85.75 77 ILE A C 1
ATOM 584 O O . ILE A 1 77 ? 4.806 -4.767 9.580 1.00 85.75 77 ILE A O 1
ATOM 588 N N . PHE A 1 78 ? 4.972 -3.264 7.918 1.00 84.44 78 PHE A N 1
ATOM 589 C CA . PHE A 1 78 ? 5.979 -3.990 7.140 1.00 84.44 78 PHE A CA 1
ATOM 590 C C . PHE A 1 78 ? 7.340 -3.280 7.137 1.00 84.44 78 PHE A C 1
ATOM 592 O O . PHE A 1 78 ? 8.378 -3.929 7.119 1.00 84.44 78 PHE A O 1
ATOM 599 N N . LEU A 1 79 ? 7.337 -1.945 7.163 1.00 87.19 79 LEU A N 1
ATOM 600 C CA . LEU A 1 79 ? 8.517 -1.084 7.216 1.00 87.19 79 LEU A CA 1
ATOM 601 C C . LEU A 1 79 ? 8.565 -0.401 8.586 1.00 87.19 79 LEU A C 1
ATOM 603 O O . LEU A 1 79 ? 8.279 0.790 8.702 1.00 87.19 79 LEU A O 1
ATOM 607 N N . VAL A 1 80 ? 8.858 -1.188 9.620 1.00 85.44 80 VAL A N 1
ATOM 608 C CA . VAL A 1 80 ? 8.950 -0.711 11.005 1.00 85.44 80 VAL A CA 1
ATOM 609 C C . VAL A 1 80 ? 10.406 -0.367 11.309 1.00 85.44 80 VAL A C 1
ATOM 611 O O . VAL A 1 80 ? 11.286 -1.206 11.115 1.00 85.44 80 VAL A O 1
ATOM 614 N N . ASP A 1 81 ? 10.665 0.861 11.754 1.00 87.25 81 ASP A N 1
ATOM 615 C CA . ASP A 1 81 ? 11.985 1.259 12.247 1.00 87.25 81 ASP A CA 1
ATOM 616 C C . ASP A 1 81 ? 12.190 0.857 13.717 1.00 87.25 81 ASP A C 1
ATOM 618 O O . ASP A 1 81 ? 11.251 0.509 14.434 1.00 87.25 81 ASP A O 1
ATOM 622 N N . GLU A 1 82 ? 13.444 0.892 14.167 1.00 89.25 82 GLU A N 1
ATOM 623 C CA . GLU A 1 82 ? 13.823 0.532 15.537 1.00 89.25 82 GLU A CA 1
ATOM 624 C C . GLU A 1 82 ? 13.078 1.370 16.588 1.00 89.25 82 GLU A C 1
ATOM 626 O O . GLU A 1 82 ? 12.611 0.835 17.593 1.00 89.25 82 GLU A O 1
ATOM 631 N N . VAL A 1 83 ? 12.901 2.669 16.329 1.00 89.00 83 VAL A N 1
ATOM 632 C CA . VAL A 1 83 ? 12.215 3.590 17.245 1.00 89.00 83 VAL A CA 1
ATOM 633 C C . VAL A 1 83 ? 10.762 3.162 17.448 1.00 89.00 83 VAL A C 1
ATOM 635 O O . VAL A 1 83 ? 10.289 3.104 18.579 1.00 89.00 83 VAL A O 1
ATOM 638 N N . SER A 1 84 ? 10.076 2.794 16.369 1.00 85.44 84 SER A N 1
ATOM 639 C CA . SER A 1 84 ? 8.686 2.336 16.384 1.00 85.44 84 SER A CA 1
ATOM 640 C C . SER A 1 84 ? 8.507 0.989 17.094 1.00 85.44 84 SER A C 1
ATOM 642 O O . SER A 1 84 ? 7.420 0.716 17.594 1.00 85.44 84 SER A O 1
ATOM 644 N N . ILE A 1 85 ? 9.541 0.138 17.136 1.00 85.69 85 ILE A N 1
ATOM 645 C CA . ILE A 1 85 ? 9.516 -1.135 17.881 1.00 85.69 85 ILE A CA 1
ATOM 646 C C . ILE A 1 85 ? 9.655 -0.909 19.391 1.00 85.69 85 ILE A C 1
ATOM 648 O O . ILE A 1 85 ? 9.051 -1.645 20.169 1.00 85.69 85 ILE A O 1
ATOM 652 N N . ILE A 1 86 ? 10.468 0.067 19.801 1.00 89.62 86 ILE A N 1
ATOM 653 C CA . ILE A 1 86 ? 10.774 0.338 21.215 1.00 89.62 86 ILE A CA 1
ATOM 654 C C . ILE A 1 86 ? 9.720 1.249 21.866 1.00 89.62 86 ILE A C 1
ATOM 656 O O . ILE A 1 86 ? 9.584 1.249 23.089 1.00 89.62 86 ILE A O 1
ATOM 660 N N . ASP A 1 87 ? 8.976 2.025 21.073 1.00 88.12 87 ASP A N 1
ATOM 661 C CA . ASP A 1 87 ? 7.916 2.901 21.578 1.00 88.12 87 ASP A CA 1
ATOM 662 C C . ASP A 1 87 ? 6.821 2.108 22.325 1.00 88.12 87 ASP A C 1
ATOM 664 O O . ASP A 1 87 ? 6.539 0.941 22.051 1.00 88.12 87 ASP A O 1
ATOM 668 N N . GLU A 1 88 ? 6.142 2.770 23.259 1.00 88.38 88 GLU A N 1
ATOM 669 C CA . GLU A 1 88 ? 5.053 2.182 24.052 1.00 88.38 88 GLU A CA 1
ATOM 670 C C . GLU A 1 88 ? 3.773 1.965 23.223 1.00 88.38 88 GLU A C 1
ATOM 672 O O . GLU A 1 88 ? 2.821 1.316 23.665 1.00 88.38 88 GLU A O 1
ATOM 677 N N . TYR A 1 89 ? 3.729 2.520 22.009 1.00 86.94 89 TYR A N 1
ATOM 678 C CA . TYR A 1 89 ? 2.594 2.434 21.101 1.00 86.94 89 TYR A CA 1
ATOM 679 C C . TYR A 1 89 ? 2.834 1.374 20.030 1.00 86.94 89 TYR A C 1
ATOM 681 O O . TYR A 1 89 ? 3.843 1.381 19.336 1.00 86.94 89 TYR A O 1
ATOM 689 N N . SER A 1 90 ? 1.843 0.505 19.821 1.00 86.88 90 SER A N 1
ATOM 690 C CA . SER A 1 90 ? 1.903 -0.506 18.762 1.00 86.88 90 SER A CA 1
ATOM 691 C C . SER A 1 90 ? 2.120 0.134 17.379 1.00 86.88 90 SER A C 1
ATOM 693 O O . SER A 1 90 ? 1.365 1.043 17.035 1.00 86.88 90 SER A O 1
ATOM 695 N N . PRO A 1 91 ? 3.008 -0.400 16.516 1.00 84.19 91 PRO A N 1
ATOM 696 C CA . PRO A 1 91 ? 3.127 0.025 15.113 1.00 84.19 91 PRO A CA 1
ATOM 697 C C . PRO A 1 91 ? 1.820 -0.098 14.312 1.00 84.19 91 PRO A C 1
ATOM 699 O O . PRO A 1 91 ? 1.622 0.572 13.297 1.00 84.19 91 PRO A O 1
ATOM 702 N N . VAL A 1 92 ? 0.899 -0.950 14.777 1.00 86.00 92 VAL A N 1
ATOM 703 C CA . VAL A 1 92 ? -0.410 -1.146 14.154 1.00 86.00 92 VAL A CA 1
ATOM 704 C C . VAL A 1 92 ? -1.355 -0.003 14.494 1.00 86.00 92 VAL A C 1
ATOM 706 O O . VAL A 1 92 ? -1.982 0.547 13.602 1.00 86.00 92 VAL A O 1
ATOM 709 N N . THR A 1 93 ? -1.522 0.361 15.762 1.00 82.88 93 THR A N 1
ATOM 710 C CA . THR A 1 93 ? -2.514 1.384 16.146 1.00 82.88 93 THR A CA 1
ATOM 711 C C . THR A 1 93 ? -1.900 2.776 16.252 1.00 82.88 93 THR A C 1
ATOM 713 O O . THR A 1 93 ? -2.556 3.769 15.934 1.00 82.88 93 THR A O 1
ATOM 716 N N . GLY A 1 94 ? -0.621 2.848 16.609 1.00 81.62 94 GLY A N 1
ATOM 717 C CA . GLY A 1 94 ? 0.095 4.068 16.941 1.00 81.62 94 GLY A CA 1
ATOM 718 C C . GLY A 1 94 ? -0.565 4.807 18.104 1.00 81.62 94 GLY A C 1
ATOM 719 O O . GLY A 1 94 ? -1.318 4.235 18.899 1.00 81.62 94 GLY A O 1
ATOM 720 N N . ARG A 1 95 ? -0.309 6.114 18.166 1.00 82.69 95 ARG A N 1
ATOM 721 C CA . ARG A 1 95 ? -1.074 7.047 19.001 1.00 82.69 95 ARG A CA 1
ATOM 722 C C . ARG A 1 95 ? -2.454 7.279 18.384 1.00 82.69 95 ARG A C 1
ATOM 724 O O . ARG A 1 95 ? -2.614 7.247 17.163 1.00 82.69 95 ARG A O 1
ATOM 731 N N . SER A 1 96 ? -3.446 7.552 19.232 1.00 78.94 96 SER A N 1
ATOM 732 C CA . SER A 1 96 ? -4.792 7.903 18.767 1.00 78.94 96 SER A CA 1
ATOM 733 C C . SER A 1 96 ? -4.739 9.135 17.855 1.00 78.94 96 SER A C 1
ATOM 735 O O . SER A 1 96 ? -4.100 10.135 18.187 1.00 78.94 96 SER A O 1
ATOM 737 N N . GLY A 1 97 ? -5.389 9.056 16.693 1.00 80.62 97 GLY A N 1
ATOM 738 C CA . GLY A 1 97 ? -5.308 10.075 15.651 1.00 80.62 97 GLY A CA 1
ATOM 739 C C . GLY A 1 97 ? -6.272 9.822 14.492 1.00 80.62 97 GLY A C 1
ATOM 740 O O . GLY A 1 97 ? -7.078 8.891 14.512 1.00 80.62 97 GLY A O 1
ATOM 741 N N . TYR A 1 98 ? -6.187 10.666 13.461 1.00 74.00 98 TYR A N 1
ATOM 742 C CA . TYR A 1 98 ? -7.117 10.671 12.322 1.00 74.00 98 TYR A CA 1
ATOM 743 C C . TYR A 1 98 ? -7.116 9.384 11.480 1.00 74.00 98 TYR A C 1
ATOM 745 O O . TYR A 1 98 ? -8.070 9.129 10.747 1.00 74.00 98 TYR A O 1
ATOM 753 N N . ASP A 1 99 ? -6.070 8.573 11.572 1.00 82.44 99 ASP A N 1
ATOM 754 C CA . ASP A 1 99 ? -5.853 7.353 10.797 1.00 82.44 99 ASP A CA 1
ATOM 755 C C . ASP A 1 99 ? -5.984 6.058 11.619 1.00 82.44 99 ASP A C 1
ATOM 757 O O . ASP A 1 99 ? -5.852 4.968 11.061 1.00 82.44 99 ASP A O 1
ATOM 761 N N . ASP A 1 100 ? -6.339 6.148 12.907 1.00 88.38 100 ASP A N 1
ATOM 762 C CA . ASP A 1 100 ? -6.508 4.987 13.796 1.00 88.38 100 ASP A CA 1
ATOM 763 C C . ASP A 1 100 ? -7.536 3.980 13.247 1.00 88.38 100 ASP A C 1
ATOM 765 O O . ASP A 1 100 ? -7.278 2.776 13.175 1.00 88.38 100 ASP A O 1
ATOM 769 N N . THR A 1 101 ? -8.681 4.470 12.753 1.00 90.81 101 THR A N 1
ATOM 770 C CA . THR A 1 101 ? -9.693 3.597 12.131 1.00 90.81 101 THR A CA 1
ATOM 771 C C . THR A 1 101 ? -9.118 2.876 10.913 1.00 90.81 101 THR A C 1
ATOM 773 O O . THR A 1 101 ? -9.290 1.666 10.782 1.00 90.81 101 THR A O 1
ATOM 776 N N . ALA A 1 102 ? -8.404 3.594 10.044 1.00 90.88 102 ALA A N 1
ATOM 777 C CA . ALA A 1 102 ? -7.834 3.026 8.830 1.00 90.88 102 ALA A CA 1
ATOM 778 C C . ALA A 1 102 ? -6.805 1.931 9.133 1.00 90.88 102 ALA A C 1
ATOM 780 O O . ALA A 1 102 ? -6.831 0.880 8.492 1.00 90.88 102 ALA A O 1
ATOM 781 N N . ARG A 1 103 ? -5.931 2.151 10.124 1.00 89.81 103 ARG A N 1
ATOM 782 C CA . ARG A 1 103 ? -4.923 1.163 10.517 1.00 89.81 103 ARG A CA 1
ATOM 783 C C . ARG A 1 103 ? -5.544 -0.084 11.145 1.00 89.81 103 ARG A C 1
ATOM 785 O O . ARG A 1 103 ? -5.211 -1.195 10.741 1.00 89.81 103 ARG A O 1
ATOM 792 N N . LYS A 1 104 ? -6.517 0.079 12.048 1.00 91.81 104 LYS A N 1
ATOM 793 C CA . LYS A 1 104 ? -7.255 -1.052 12.642 1.00 91.81 104 LYS A CA 1
ATOM 794 C C . LYS A 1 104 ? -7.971 -1.893 11.586 1.00 91.81 104 LYS A C 1
ATOM 796 O O . LYS A 1 104 ? -7.928 -3.120 11.642 1.00 91.81 104 LYS A O 1
ATOM 801 N N . ARG A 1 105 ? -8.614 -1.251 10.603 1.00 93.81 105 ARG A N 1
ATOM 802 C CA . ARG A 1 105 ? -9.281 -1.967 9.503 1.00 93.81 105 ARG A CA 1
ATOM 803 C C . ARG A 1 105 ? -8.298 -2.630 8.551 1.00 93.81 105 ARG A C 1
ATOM 805 O O . ARG A 1 105 ? -8.555 -3.753 8.138 1.00 93.81 105 ARG A O 1
ATOM 812 N N . MET A 1 106 ? -7.164 -1.993 8.260 1.00 93.62 106 MET A N 1
ATOM 813 C CA . MET A 1 106 ? -6.081 -2.624 7.503 1.00 93.62 106 MET A CA 1
ATOM 814 C C . MET A 1 106 ? -5.611 -3.909 8.189 1.00 93.62 106 MET A C 1
ATOM 816 O O . MET A 1 106 ? -5.582 -4.954 7.547 1.00 93.62 106 MET A O 1
ATOM 820 N N . PHE A 1 107 ? -5.336 -3.864 9.494 1.00 93.31 107 PHE A N 1
ATOM 821 C CA . PHE A 1 107 ? -4.885 -5.043 10.232 1.00 93.31 107 PHE A CA 1
ATOM 822 C C . PHE A 1 107 ? -5.955 -6.141 10.268 1.00 93.31 107 PHE A C 1
ATOM 824 O O . PHE A 1 107 ? -5.665 -7.302 9.993 1.00 93.31 107 PHE A O 1
ATOM 831 N N . SER A 1 108 ? -7.219 -5.765 10.494 1.00 94.19 108 SER A N 1
ATOM 832 C CA . SER A 1 108 ? -8.361 -6.683 10.395 1.00 94.19 108 SER A CA 1
ATOM 833 C C . SER A 1 108 ? -8.448 -7.353 9.021 1.00 94.19 108 SER A C 1
ATOM 835 O O . SER A 1 108 ? -8.668 -8.559 8.950 1.00 94.19 108 SER A O 1
ATOM 837 N N . TYR A 1 109 ? -8.277 -6.601 7.931 1.00 95.00 109 TYR A N 1
ATOM 838 C CA . TYR A 1 109 ? -8.304 -7.145 6.573 1.00 95.00 109 TYR A CA 1
ATOM 839 C C . TYR A 1 109 ? -7.159 -8.131 6.336 1.00 95.00 109 TYR A C 1
ATOM 841 O O . TYR A 1 109 ? -7.393 -9.201 5.791 1.00 95.00 109 TYR A O 1
ATOM 849 N N . ILE A 1 110 ? -5.943 -7.824 6.792 1.00 92.62 110 ILE A N 1
ATOM 850 C CA . ILE A 1 110 ? -4.805 -8.746 6.666 1.00 92.62 110 ILE A CA 1
ATOM 851 C C . ILE A 1 110 ? -5.051 -10.055 7.430 1.00 92.62 110 ILE A C 1
ATOM 853 O O . ILE A 1 110 ? -4.725 -11.122 6.920 1.00 92.62 110 ILE A O 1
ATOM 857 N N . LEU A 1 111 ? -5.668 -9.993 8.614 1.00 93.06 111 LEU A N 1
ATOM 858 C CA . LEU A 1 111 ? -5.963 -11.185 9.415 1.00 93.06 111 LEU A CA 1
ATOM 859 C C . LEU A 1 111 ? -7.134 -12.021 8.879 1.00 93.06 111 LEU A C 1
ATOM 861 O O . LEU A 1 111 ? -7.152 -13.233 9.068 1.00 93.06 111 LEU A O 1
ATOM 865 N N . THR A 1 112 ? -8.133 -11.386 8.261 1.00 94.75 112 THR A N 1
ATOM 866 C CA . THR A 1 112 ? -9.422 -12.040 7.948 1.00 94.75 112 THR A CA 1
ATOM 867 C C . THR A 1 112 ? -9.721 -12.164 6.457 1.00 94.75 112 THR A C 1
ATOM 869 O O . THR A 1 112 ? -10.589 -12.940 6.066 1.00 94.75 112 THR A O 1
ATOM 872 N N . GLY A 1 113 ? -9.062 -11.369 5.617 1.00 93.00 113 GLY A N 1
ATOM 873 C CA . GLY A 1 113 ? -9.396 -11.199 4.204 1.00 93.00 113 GLY A CA 1
ATOM 874 C C . GLY A 1 113 ? -10.724 -10.476 3.940 1.00 93.00 113 GLY A C 1
ATOM 875 O O . GLY A 1 113 ? -11.117 -10.366 2.778 1.00 93.00 113 GLY A O 1
ATOM 876 N N . HIS A 1 114 ? -11.428 -9.995 4.973 1.00 93.75 114 HIS A N 1
ATOM 877 C CA . HIS A 1 114 ? -12.724 -9.329 4.829 1.00 93.75 114 HIS A CA 1
ATOM 878 C C . HIS A 1 114 ? -12.571 -7.808 4.768 1.00 93.75 114 HIS A C 1
ATOM 880 O O . HIS A 1 114 ? -11.952 -7.203 5.648 1.00 93.75 114 HIS A O 1
ATOM 886 N N . ASP A 1 115 ? -13.120 -7.194 3.720 1.00 93.56 115 ASP A N 1
ATOM 887 C CA . ASP A 1 115 ? -13.058 -5.749 3.508 1.00 93.56 115 ASP A CA 1
ATOM 888 C C . ASP A 1 115 ? -14.266 -5.010 4.119 1.00 93.56 115 ASP A C 1
ATOM 890 O O . ASP A 1 115 ? -15.145 -5.604 4.735 1.00 93.56 115 ASP A O 1
ATOM 894 N N . ASP A 1 116 ? -14.288 -3.684 3.990 1.00 92.19 116 ASP A N 1
ATOM 895 C CA . ASP A 1 116 ? -15.356 -2.806 4.484 1.00 92.19 116 ASP A CA 1
ATOM 896 C C . ASP A 1 116 ? -16.284 -2.311 3.369 1.00 92.19 116 ASP A C 1
ATOM 898 O O . ASP A 1 116 ? -16.998 -1.320 3.541 1.00 92.19 116 ASP A O 1
ATOM 902 N N . GLY A 1 117 ? -16.267 -2.950 2.196 1.00 85.00 117 GLY A N 1
ATOM 903 C CA . GLY A 1 117 ? -17.004 -2.477 1.026 1.00 85.00 117 GLY A CA 1
ATOM 904 C C . GLY A 1 117 ? -18.520 -2.405 1.236 1.00 85.00 117 GLY A C 1
ATOM 905 O O . GLY A 1 117 ? -19.173 -1.564 0.618 1.00 85.00 117 GLY A O 1
ATOM 906 N N . GLY A 1 118 ? -19.062 -3.252 2.118 1.00 80.38 118 GLY A N 1
ATOM 907 C CA . GLY A 1 118 ? -20.487 -3.320 2.454 1.00 80.38 118 GLY A CA 1
ATOM 908 C C . GLY A 1 118 ? -20.942 -2.415 3.606 1.00 80.38 118 GLY A C 1
ATOM 909 O O . GLY A 1 118 ? -22.117 -2.453 3.960 1.00 80.38 118 GLY A O 1
ATOM 910 N N . VAL A 1 119 ? -20.054 -1.621 4.217 1.00 78.88 119 VAL A N 1
ATOM 911 C CA . VAL A 1 119 ? -20.415 -0.761 5.357 1.00 78.88 119 VAL A CA 1
ATOM 912 C C . VAL A 1 119 ? -21.238 0.442 4.882 1.00 78.88 119 VAL A C 1
ATOM 914 O O . VAL A 1 119 ? -20.802 1.210 4.023 1.00 78.88 119 VAL A O 1
ATOM 917 N N . THR A 1 120 ? -22.421 0.635 5.466 1.00 72.12 120 THR A N 1
ATOM 918 C CA . THR A 1 120 ? -23.283 1.793 5.199 1.00 72.12 120 THR A CA 1
ATOM 919 C C . THR A 1 120 ? -22.724 3.048 5.862 1.00 72.12 120 THR A C 1
ATOM 921 O O . THR A 1 120 ? -22.406 3.044 7.051 1.00 72.12 120 THR A O 1
ATOM 924 N N . VAL A 1 121 ? -22.612 4.130 5.090 1.00 74.88 121 VAL A N 1
ATOM 925 C CA . VAL A 1 121 ? -22.171 5.436 5.592 1.00 74.88 121 VAL A CA 1
ATOM 926 C C . VAL A 1 121 ? -23.315 6.082 6.370 1.00 74.88 121 VAL A C 1
ATOM 928 O O . VAL A 1 121 ? -24.420 6.196 5.843 1.00 74.88 121 VAL A O 1
ATOM 931 N N . GLU A 1 122 ? -23.053 6.537 7.593 1.00 71.06 122 GLU A N 1
ATOM 932 C CA . GLU A 1 122 ? -24.015 7.351 8.338 1.00 71.06 122 GLU A CA 1
ATOM 933 C C . GLU A 1 122 ? -24.211 8.699 7.631 1.00 71.06 122 GLU A C 1
ATOM 935 O O . GLU A 1 122 ? -23.250 9.431 7.357 1.00 71.06 122 GLU A O 1
ATOM 940 N N . GLU A 1 123 ? -25.463 9.038 7.317 1.00 66.12 123 GLU A N 1
ATOM 941 C CA . GLU A 1 123 ? -25.788 10.289 6.640 1.00 66.12 123 GLU A CA 1
ATOM 942 C C . GLU A 1 123 ? -25.402 11.500 7.498 1.00 66.12 123 GLU A C 1
ATOM 944 O O . GLU A 1 123 ? -25.631 11.554 8.708 1.00 66.12 123 GLU A O 1
ATOM 949 N N . LYS A 1 124 ? -24.818 12.525 6.864 1.00 67.25 124 LYS A N 1
ATOM 950 C CA . LYS A 1 124 ? -24.500 13.774 7.565 1.00 67.25 124 LYS A CA 1
ATOM 951 C C . LYS A 1 124 ? -25.809 14.404 8.068 1.00 67.25 124 LYS A C 1
ATOM 953 O O . LYS A 1 124 ? -26.705 14.607 7.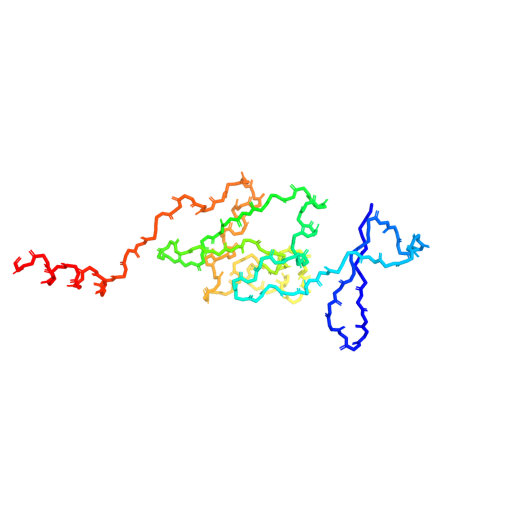248 1.00 67.25 124 LYS A O 1
ATOM 958 N N . PRO A 1 125 ? -25.895 14.857 9.334 1.00 61.22 125 PRO A N 1
ATOM 959 C CA . PRO A 1 125 ? -27.112 15.472 9.882 1.00 61.22 125 PRO A CA 1
ATOM 960 C C . PRO A 1 125 ? -27.657 16.632 9.034 1.00 61.22 125 PRO A C 1
ATOM 962 O O . PRO A 1 125 ? -28.859 16.851 8.954 1.00 61.22 125 PRO A O 1
ATOM 965 N N . GLN A 1 126 ? -26.772 17.357 8.343 1.00 61.50 126 GLN A N 1
ATOM 966 C CA . GLN A 1 126 ? -27.123 18.471 7.456 1.00 61.50 126 GLN A CA 1
ATOM 967 C C . GLN A 1 126 ? -27.933 18.031 6.223 1.00 61.50 126 GLN A C 1
ATOM 969 O O . GLN A 1 126 ? -28.782 18.783 5.755 1.00 61.50 126 GLN A O 1
ATOM 974 N N . ILE A 1 127 ? -27.700 16.817 5.712 1.00 60.78 127 ILE A N 1
ATOM 975 C CA . ILE A 1 127 ? -28.448 16.251 4.580 1.00 60.78 127 ILE A CA 1
ATOM 976 C C . ILE A 1 127 ? -29.842 15.836 5.053 1.00 60.78 127 ILE A C 1
ATOM 978 O O . ILE A 1 127 ? -30.830 16.199 4.418 1.00 60.78 127 ILE A O 1
ATOM 982 N N . LEU A 1 128 ? -29.929 15.190 6.221 1.00 60.78 128 LEU A N 1
ATOM 983 C CA . LEU A 1 128 ? -31.200 14.810 6.840 1.00 60.78 128 LEU A CA 1
ATOM 984 C C . LEU A 1 128 ? -32.095 16.036 7.089 1.00 60.78 128 LEU A C 1
ATOM 986 O O . LEU A 1 128 ? -33.279 16.020 6.766 1.00 60.78 128 LEU A O 1
ATOM 990 N N . ILE A 1 129 ? -31.521 17.138 7.584 1.00 62.03 129 ILE A N 1
ATOM 991 C CA . ILE A 1 129 ? -32.251 18.398 7.798 1.00 62.03 129 ILE A CA 1
ATOM 992 C C . ILE A 1 129 ? -32.765 18.986 6.474 1.00 62.03 129 ILE A C 1
ATOM 994 O O . ILE A 1 129 ? -33.893 19.473 6.428 1.00 62.03 129 ILE A O 1
ATOM 998 N N . SER A 1 130 ? -31.980 18.938 5.395 1.00 59.19 130 SER A N 1
ATOM 999 C CA . SER A 1 130 ? -32.420 19.419 4.076 1.00 59.19 130 SER A CA 1
ATOM 1000 C C . SER A 1 130 ? -33.533 18.555 3.473 1.00 59.19 130 SER A C 1
ATOM 1002 O O . SER A 1 130 ? -34.481 19.097 2.908 1.00 59.19 130 SER A O 1
ATOM 1004 N N . ILE A 1 131 ? -33.475 17.231 3.644 1.00 65.19 131 ILE A N 1
ATOM 1005 C CA . ILE A 1 131 ? -34.540 16.308 3.215 1.00 65.19 131 ILE A CA 1
ATOM 1006 C C . ILE A 1 131 ? -35.830 16.564 4.009 1.00 65.19 131 ILE A C 1
ATOM 1008 O O . ILE A 1 131 ? -36.906 16.685 3.427 1.00 65.19 131 ILE A O 1
ATOM 1012 N N . LEU A 1 132 ? -35.726 16.729 5.331 1.00 62.62 132 LEU A N 1
ATOM 1013 C CA . LEU A 1 132 ? -36.867 17.021 6.206 1.00 62.62 132 LEU A CA 1
ATOM 1014 C C . LEU A 1 132 ? -37.525 18.378 5.909 1.00 62.62 132 LEU A C 1
ATOM 1016 O O . LEU A 1 132 ? -38.721 18.535 6.144 1.00 62.62 132 LEU A O 1
ATOM 1020 N N . LYS A 1 133 ? -36.770 19.354 5.390 1.00 64.44 133 LYS A N 1
ATOM 1021 C CA . LYS A 1 133 ? -37.316 20.648 4.955 1.00 64.44 133 LYS A CA 1
ATOM 1022 C C . LYS A 1 133 ? -38.064 20.557 3.622 1.00 64.44 133 LYS A C 1
ATOM 1024 O O . LYS A 1 133 ? -39.098 21.196 3.490 1.00 64.44 133 LYS A O 1
ATOM 1029 N N . ASN A 1 134 ? -37.588 19.745 2.678 1.00 58.56 134 ASN A N 1
ATOM 1030 C CA . ASN A 1 134 ? -38.237 19.572 1.370 1.00 58.56 134 ASN A CA 1
ATOM 1031 C C . ASN A 1 134 ? -39.443 18.614 1.387 1.00 58.56 134 ASN A C 1
ATOM 1033 O O . ASN A 1 134 ? -40.267 18.680 0.488 1.00 58.56 134 ASN A O 1
ATOM 1037 N N . SER A 1 135 ? -39.564 17.744 2.396 1.00 57.97 135 SER A N 1
ATOM 1038 C CA . SER A 1 135 ? -40.703 16.818 2.577 1.00 57.97 135 SER A CA 1
ATOM 1039 C C . SER A 1 135 ? -41.921 17.459 3.280 1.00 57.97 135 SER A C 1
ATOM 1041 O O . SER A 1 135 ? -42.959 16.830 3.455 1.00 57.97 135 SER A O 1
ATOM 1043 N N . LYS A 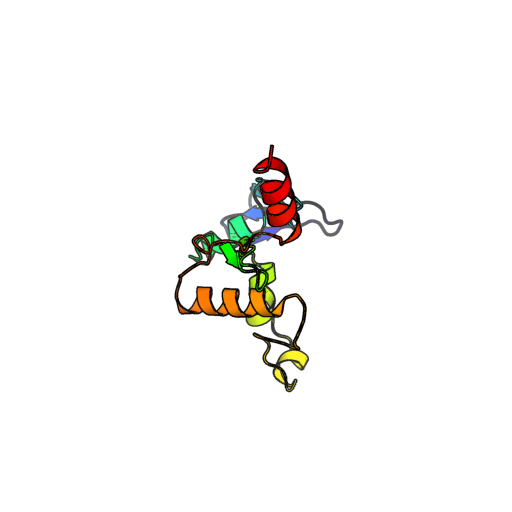1 136 ? -41.803 18.723 3.712 1.00 53.12 136 LYS A N 1
ATOM 1044 C CA . LYS A 1 136 ? -42.873 19.492 4.378 1.00 53.12 136 LYS A CA 1
ATOM 1045 C C . LYS A 1 136 ? -43.550 20.534 3.468 1.00 53.12 136 LYS A C 1
ATOM 1047 O O . LYS A 1 136 ? -44.135 21.482 3.989 1.00 53.12 136 LYS A O 1
ATOM 1052 N N . LEU A 1 137 ? -43.458 20.373 2.146 1.00 46.50 137 LEU A N 1
ATOM 1053 C CA . LEU A 1 137 ? -44.157 21.187 1.142 1.00 46.50 137 LEU A CA 1
ATOM 1054 C C . LEU A 1 137 ? -45.198 20.347 0.404 1.00 46.50 137 LEU A C 1
ATOM 1056 O O . LEU A 1 137 ? -44.851 19.206 0.027 1.00 46.50 137 LEU A O 1
#

Secondary structure (DSSP, 8-state):
--EEEEETTEEEEEEESS-GGG--S--EEEBSS--TT--S-BHHHHHHHHTTPPP-EEE-STT--EEE--HHHHHHHHS--HHHHHSSS-TTT-SSSTTHHHHHHHHHHHHH---STTPPPPPPHHHHHHHHHHTT-